Protein AF-A0A3D1TY71-F1 (afdb_monomer)

Sequence (84 aa):
MTKGIRHFLIVFDHAVGELRELQEFGEDSEQAVHAYAEKERELQGEKTVEIVLIGSDSLETVKLTHANYFEEAAAGSKYLAGLR

Foldseek 3Di:
DPLQWKKKKWKAFQVLQATPDIDTDGNCPVVNVVVQVVVCVVCVVPPRIDIDMDTHSDPVVCCVVVVVRVVSNVVSVVVVVPDD

Radius of gyration: 14.04 Å; Cα contacts (8 Å, |Δi|>4): 120; chains: 1; bounding box: 45×29×32 Å

Solvent-accessible surface area (backbone atoms only — not comparable to full-atom values): 4762 Å² total; per-residue (Å²): 133,84,78,56,52,20,25,35,42,36,34,35,28,65,79,74,40,30,61,76,44,77,48,78,42,43,67,40,56,68,61,41,53,49,51,47,57,50,49,50,64,72,43,64,81,42,88,45,53,45,78,45,80,45,76,32,79,40,73,68,58,43,52,66,77,46,31,65,63,58,49,43,23,58,46,26,60,57,60,67,76,65,79,128

Mean predicted aligned error: 9.03 Å

Nearest PDB structures (foldseek):
  7ztb-assembly1_A  TM=4.548E-01  e=9.576E-03  Salmonella
  4q8f-assembly1_A  TM=5.017E-01  e=5.945E+00  Homo sapiens

pLDDT: mean 73.84, std 15.09, range [32.47, 90.12]

Secondary structure (DSSP, 8-state):
---PPEEEEEEEETTTTEEEEEEEEET-HHHHHHHHHHHHHHHTT-TTEEEEEEEES-HHHHHHHSHHHHHHHHHHHHHHTT--

Structure (mmCIF, N/CA/C/O backbone):
data_AF-A0A3D1TY71-F1
#
_entry.id   AF-A0A3D1TY71-F1
#
loop_
_atom_site.group_PDB
_atom_site.id
_atom_site.type_symbol
_atom_site.label_atom_id
_atom_site.label_alt_id
_atom_site.label_comp_id
_atom_site.label_asym_id
_atom_site.label_entity_id
_atom_site.label_seq_id
_atom_site.pdbx_PDB_ins_code
_atom_site.Cartn_x
_atom_site.Cartn_y
_atom_site.Cartn_z
_atom_site.occupancy
_atom_site.B_iso_or_equiv
_atom_site.auth_seq_id
_atom_site.auth_comp_id
_atom_site.auth_asym_id
_atom_site.auth_atom_id
_atom_site.pdbx_PDB_model_num
ATOM 1 N N . MET A 1 1 ? 20.642 3.201 -19.436 1.00 36.31 1 MET 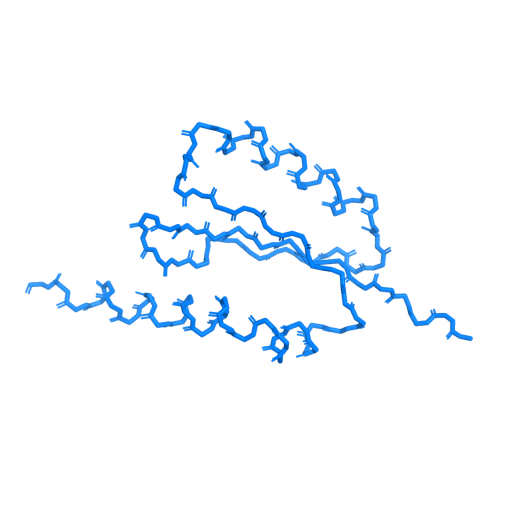A N 1
ATOM 2 C CA . MET A 1 1 ? 19.170 3.157 -19.373 1.00 36.31 1 MET A CA 1
ATOM 3 C C . MET A 1 1 ? 18.804 2.828 -17.935 1.00 36.31 1 MET A C 1
ATOM 5 O O . MET A 1 1 ? 18.769 1.658 -17.581 1.00 36.31 1 MET A O 1
ATOM 9 N N . THR A 1 2 ? 18.699 3.831 -17.065 1.00 42.88 2 THR A N 1
ATOM 10 C CA . THR A 1 2 ? 18.251 3.629 -15.680 1.00 42.88 2 THR A CA 1
ATOM 11 C C . THR A 1 2 ? 16.766 3.321 -15.748 1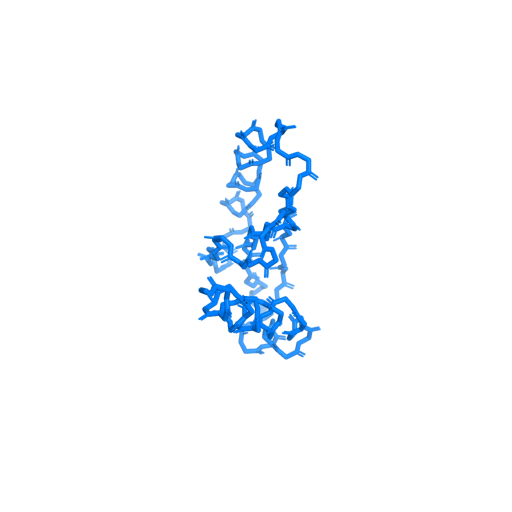.00 42.88 2 THR A C 1
ATOM 13 O O . THR A 1 2 ? 15.971 4.204 -16.044 1.00 42.88 2 THR A O 1
ATOM 16 N N . LYS A 1 3 ? 16.416 2.044 -15.616 1.00 54.25 3 LYS A N 1
ATOM 17 C CA . LYS A 1 3 ? 15.033 1.579 -15.613 1.00 54.25 3 LYS A CA 1
ATOM 18 C C . LYS A 1 3 ? 14.375 2.218 -14.384 1.00 54.25 3 LYS A C 1
ATOM 20 O O . LYS A 1 3 ? 14.781 1.927 -13.261 1.00 54.25 3 LYS A O 1
ATOM 25 N N . GLY A 1 4 ? 13.532 3.225 -14.608 1.00 64.38 4 GLY A N 1
ATOM 26 C CA . GLY A 1 4 ? 12.943 4.014 -13.534 1.00 64.38 4 GLY A CA 1
ATOM 27 C C . GLY A 1 4 ? 12.101 3.120 -12.637 1.00 64.38 4 GLY A C 1
ATOM 28 O O . GLY A 1 4 ? 11.258 2.359 -13.116 1.00 64.38 4 GLY A O 1
ATOM 29 N N . ILE A 1 5 ? 12.371 3.175 -11.335 1.00 72.38 5 ILE A N 1
ATOM 30 C CA . ILE A 1 5 ? 11.575 2.464 -10.339 1.00 72.38 5 ILE A CA 1
ATOM 31 C C . ILE A 1 5 ? 10.194 3.110 -10.346 1.00 72.38 5 ILE A C 1
ATOM 33 O O . ILE A 1 5 ? 10.065 4.312 -10.113 1.00 72.38 5 ILE A O 1
ATOM 37 N N . ARG A 1 6 ? 9.172 2.305 -10.627 1.00 83.00 6 ARG A N 1
ATOM 38 C CA . ARG A 1 6 ? 7.785 2.734 -10.565 1.00 83.00 6 ARG A CA 1
ATOM 39 C C . ARG A 1 6 ? 7.255 2.623 -9.149 1.00 83.00 6 ARG A C 1
ATOM 41 O O . ARG A 1 6 ? 7.554 1.657 -8.452 1.00 83.00 6 ARG A O 1
ATOM 48 N N . HIS A 1 7 ? 6.441 3.580 -8.744 1.00 84.38 7 HIS A N 1
ATOM 49 C CA . HIS A 1 7 ? 5.871 3.626 -7.409 1.00 84.38 7 HIS A CA 1
ATOM 50 C C . HIS A 1 7 ? 4.400 3.230 -7.456 1.00 84.38 7 HIS A C 1
ATOM 52 O O . HIS A 1 7 ? 3.637 3.698 -8.302 1.00 84.38 7 HIS A O 1
ATOM 58 N N . PHE A 1 8 ? 4.016 2.357 -6.536 1.00 85.38 8 PHE A N 1
ATOM 59 C CA . PHE A 1 8 ? 2.667 1.836 -6.391 1.00 85.38 8 PHE A CA 1
ATOM 60 C C . PHE A 1 8 ? 2.245 2.016 -4.944 1.00 85.38 8 PHE A C 1
ATOM 62 O O . PHE A 1 8 ? 2.929 1.553 -4.034 1.00 85.38 8 PHE A O 1
ATOM 69 N N . LEU A 1 9 ? 1.130 2.694 -4.736 1.00 87.69 9 LEU A N 1
ATOM 70 C CA . LEU A 1 9 ? 0.526 2.878 -3.432 1.00 87.69 9 LEU A CA 1
ATOM 71 C C . LEU A 1 9 ? -0.630 1.902 -3.298 1.00 87.69 9 LEU A C 1
ATOM 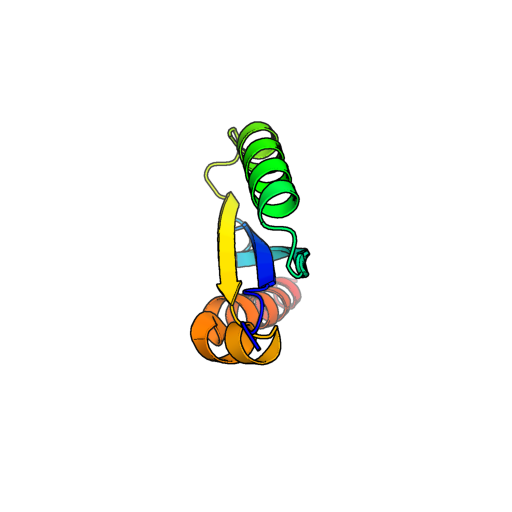73 O O . LEU A 1 9 ? -1.527 1.865 -4.140 1.00 87.69 9 LEU A O 1
ATOM 77 N N . ILE A 1 10 ? -0.577 1.105 -2.244 1.00 86.50 10 ILE A N 1
ATOM 78 C CA . ILE A 1 10 ? -1.591 0.123 -1.905 1.00 86.50 10 ILE A CA 1
ATOM 79 C C . ILE A 1 10 ? -2.213 0.548 -0.586 1.00 86.50 10 ILE A C 1
ATOM 81 O O . ILE A 1 10 ? -1.504 0.741 0.397 1.00 86.50 10 ILE A O 1
ATOM 85 N N . VAL A 1 11 ? -3.533 0.677 -0.569 1.00 87.44 11 VAL A N 1
ATOM 86 C CA . VAL A 1 11 ? -4.318 0.857 0.650 1.00 87.44 11 VAL A CA 1
ATOM 87 C C . VAL A 1 11 ? -5.052 -0.449 0.899 1.00 87.44 11 VAL A C 1
ATOM 89 O O . VAL A 1 11 ? -5.951 -0.822 0.141 1.00 87.44 11 VAL A O 1
ATOM 92 N N . PHE A 1 12 ? -4.646 -1.160 1.942 1.00 84.00 12 PHE A N 1
ATOM 93 C CA . PHE A 1 12 ? -5.243 -2.416 2.360 1.00 84.00 12 PHE A CA 1
ATOM 94 C C . PHE A 1 12 ? -6.044 -2.209 3.638 1.00 84.00 12 PHE A C 1
ATOM 96 O O . PHE A 1 12 ? -5.580 -1.566 4.573 1.00 84.00 12 PHE A O 1
ATOM 103 N N . ASP A 1 13 ? -7.252 -2.748 3.688 1.00 85.06 13 ASP A N 1
ATOM 104 C CA . ASP A 1 13 ? -8.104 -2.665 4.861 1.00 85.06 13 ASP A CA 1
ATOM 105 C C . ASP A 1 13 ? -8.147 -4.030 5.556 1.00 85.06 13 ASP A C 1
ATOM 107 O O . ASP A 1 13 ? -8.774 -4.973 5.079 1.00 85.06 13 ASP A O 1
ATOM 111 N N . HIS A 1 14 ? -7.467 -4.141 6.697 1.00 80.31 14 HIS A N 1
ATOM 112 C CA . HIS A 1 14 ? -7.452 -5.331 7.552 1.00 80.31 14 HIS A CA 1
ATOM 113 C C . HIS A 1 14 ? -8.769 -5.547 8.311 1.00 80.31 14 HIS A C 1
ATOM 115 O O . HIS A 1 14 ? -8.968 -6.636 8.846 1.00 80.31 14 HIS A O 1
ATOM 121 N N . ALA A 1 15 ? -9.675 -4.562 8.394 1.00 80.38 15 ALA A N 1
ATOM 122 C CA . ALA A 1 15 ? -10.978 -4.776 9.036 1.00 80.38 15 ALA A CA 1
ATOM 123 C C . ALA A 1 15 ? -11.852 -5.705 8.195 1.00 80.38 15 ALA A C 1
ATOM 125 O O . ALA A 1 15 ? -12.565 -6.550 8.737 1.00 80.38 15 ALA A O 1
ATOM 126 N N . VAL A 1 16 ? -11.798 -5.520 6.877 1.00 76.25 16 VAL A N 1
ATOM 127 C CA . VAL A 1 16 ? -12.581 -6.274 5.890 1.00 76.25 16 VAL A CA 1
ATOM 128 C C . VAL A 1 16 ? -11.739 -7.290 5.108 1.00 76.25 16 VAL A C 1
ATOM 130 O O . VAL A 1 16 ? -12.292 -8.213 4.514 1.00 76.25 16 VAL A O 1
ATOM 133 N N . GLY A 1 17 ? -10.408 -7.194 5.182 1.00 77.94 17 GLY A N 1
ATOM 134 C CA . GLY A 1 17 ? -9.473 -8.096 4.511 1.00 77.94 17 GLY A CA 1
ATOM 135 C C . GLY A 1 17 ? -9.427 -7.885 2.999 1.00 77.94 17 GLY A C 1
ATOM 136 O O . GLY A 1 17 ? -9.345 -8.852 2.245 1.00 77.94 17 GLY A O 1
ATOM 137 N N . GLU A 1 18 ? -9.529 -6.639 2.538 1.00 76.69 18 GLU A N 1
ATOM 138 C CA . GLU A 1 18 ? -9.611 -6.305 1.113 1.00 76.69 18 GLU A CA 1
ATOM 139 C C . GLU A 1 18 ? -8.719 -5.119 0.734 1.00 76.69 18 GLU A C 1
ATOM 141 O O . GLU A 1 18 ? -8.449 -4.210 1.521 1.00 76.69 18 GLU A O 1
ATOM 146 N N . LEU A 1 19 ? -8.254 -5.127 -0.518 1.00 81.12 19 LEU A N 1
ATOM 147 C CA . LEU A 1 19 ? -7.556 -3.989 -1.107 1.00 81.12 19 LEU A CA 1
ATOM 148 C C . LEU A 1 19 ? -8.582 -2.904 -1.419 1.00 81.12 19 LEU A C 1
ATOM 150 O O . LEU A 1 19 ? -9.403 -3.048 -2.323 1.00 81.12 19 LEU A O 1
ATOM 154 N N . ARG A 1 20 ? -8.509 -1.817 -0.657 1.00 81.88 20 ARG A N 1
ATOM 155 C CA . ARG A 1 20 ? -9.409 -0.672 -0.762 1.00 81.88 20 ARG A CA 1
ATOM 156 C C . ARG A 1 20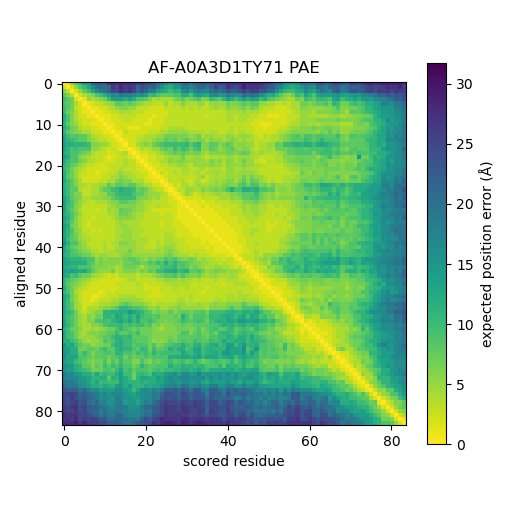 ? -9.024 0.230 -1.926 1.00 81.88 20 ARG A C 1
ATOM 158 O O . ARG A 1 20 ? -9.895 0.747 -2.618 1.00 81.88 20 ARG A O 1
ATOM 165 N N . GLU A 1 21 ? -7.724 0.415 -2.152 1.00 83.06 21 GLU A N 1
ATOM 166 C CA . GLU A 1 21 ? -7.224 1.284 -3.216 1.00 83.06 21 GLU A CA 1
ATOM 167 C C . GLU A 1 21 ? -5.856 0.819 -3.732 1.00 83.06 21 GLU A C 1
ATOM 169 O O . GLU A 1 21 ? -5.005 0.356 -2.972 1.00 83.06 21 GLU A O 1
ATOM 174 N N . LEU A 1 22 ? -5.644 0.954 -5.040 1.00 83.31 22 LEU A N 1
ATOM 175 C CA . LEU A 1 22 ? -4.358 0.745 -5.699 1.00 83.31 22 LEU A CA 1
ATOM 176 C C . LEU A 1 22 ? -4.134 1.910 -6.655 1.00 83.31 22 LEU A C 1
ATOM 178 O O . LEU A 1 22 ? -4.890 2.069 -7.613 1.00 83.31 22 LEU A O 1
ATOM 182 N N . GLN A 1 23 ? -3.081 2.685 -6.419 1.00 84.25 23 GLN A N 1
ATOM 183 C CA . GLN A 1 23 ? -2.708 3.811 -7.266 1.00 84.25 23 GLN A CA 1
ATOM 184 C C . GLN A 1 23 ? -1.280 3.642 -7.785 1.00 84.25 23 GLN A C 1
ATOM 186 O O . GLN A 1 23 ? -0.354 3.363 -7.025 1.00 84.25 23 GLN A O 1
ATOM 191 N N . GLU A 1 24 ? -1.095 3.806 -9.094 1.00 83.19 24 GLU A N 1
ATOM 192 C CA . GLU A 1 24 ? 0.218 3.785 -9.734 1.00 83.19 24 GLU A CA 1
ATOM 193 C C . GLU A 1 24 ? 0.685 5.207 -10.049 1.00 83.19 24 GLU A C 1
ATOM 195 O O . GLU A 1 24 ? -0.052 6.005 -10.622 1.00 83.19 24 GLU A O 1
ATOM 200 N N . PHE A 1 25 ? 1.925 5.515 -9.680 1.00 82.81 25 PHE A N 1
ATOM 201 C CA . PHE A 1 25 ? 2.553 6.817 -9.919 1.00 82.81 25 PHE A CA 1
ATOM 202 C C . PHE A 1 25 ? 3.678 6.745 -10.948 1.00 82.81 25 PHE A C 1
ATOM 204 O O . PHE A 1 25 ? 4.276 7.760 -11.282 1.00 82.81 25 PHE A O 1
ATOM 211 N 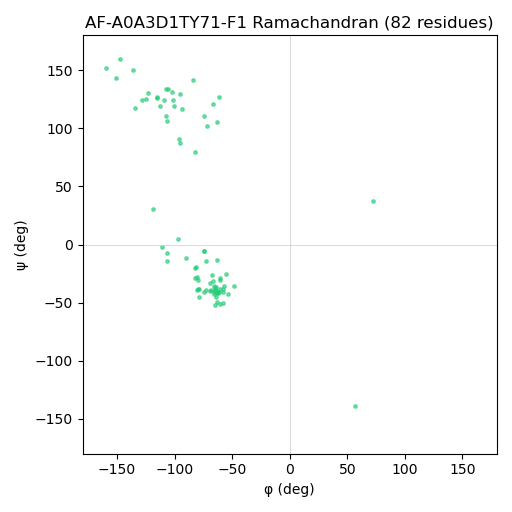N . GLY A 1 26 ? 3.991 5.552 -11.463 1.00 80.38 26 GLY A N 1
ATOM 212 C CA . GLY A 1 26 ? 5.096 5.393 -12.402 1.00 80.38 26 GLY A CA 1
ATOM 213 C C . GLY A 1 26 ? 6.408 5.902 -11.800 1.00 80.38 26 GLY A C 1
ATOM 214 O O . GLY A 1 26 ? 6.694 5.657 -10.628 1.00 80.38 26 GLY A O 1
ATOM 215 N N . GLU A 1 27 ? 7.211 6.597 -12.597 1.00 80.94 27 GLU A N 1
ATOM 216 C CA . GLU A 1 27 ? 8.543 7.080 -12.202 1.00 80.94 27 GLU A CA 1
ATOM 217 C C . GLU A 1 27 ? 8.497 8.290 -11.244 1.00 80.94 27 GLU A C 1
ATOM 219 O O . GLU A 1 27 ? 9.532 8.685 -10.706 1.00 80.94 27 GLU A O 1
ATOM 224 N N . ASP A 1 28 ? 7.309 8.840 -10.972 1.00 81.12 28 ASP A N 1
ATOM 225 C CA . ASP A 1 28 ? 7.098 10.001 -10.109 1.00 8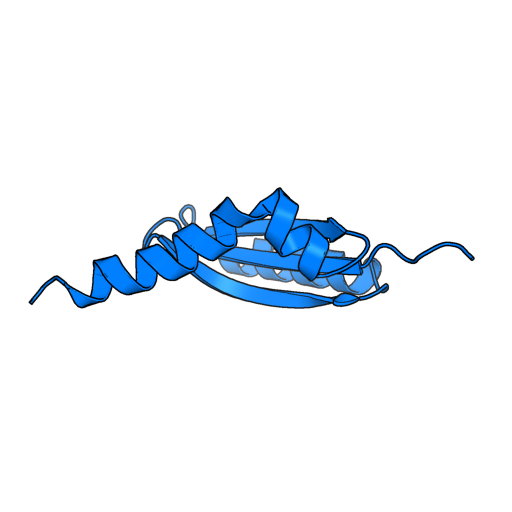1.12 28 ASP A CA 1
ATOM 226 C C . ASP A 1 28 ? 7.073 9.612 -8.618 1.00 81.12 28 ASP A C 1
ATOM 228 O O . ASP A 1 28 ? 6.023 9.501 -7.977 1.00 81.12 28 ASP A O 1
ATOM 232 N N . SER A 1 29 ? 8.263 9.427 -8.041 1.00 77.56 29 SER A N 1
ATOM 233 C CA . SER A 1 29 ? 8.452 9.150 -6.608 1.00 77.56 29 SER A CA 1
ATOM 234 C C . SER A 1 29 ? 7.864 10.237 -5.704 1.00 77.56 29 SER A C 1
ATOM 236 O O . SER A 1 29 ? 7.284 9.930 -4.663 1.00 77.56 29 SER A O 1
ATOM 238 N N . GLU A 1 30 ? 7.978 11.504 -6.105 1.00 84.12 30 GLU A N 1
ATOM 239 C CA . GLU A 1 30 ? 7.491 12.650 -5.332 1.00 84.12 30 GLU A CA 1
ATOM 240 C C . GLU A 1 30 ? 5.967 12.626 -5.176 1.00 84.12 30 GLU A C 1
ATOM 242 O O . GLU A 1 30 ? 5.459 12.790 -4.065 1.00 84.12 30 GLU A O 1
ATOM 247 N N . GLN A 1 31 ? 5.233 12.344 -6.260 1.00 85.81 31 GLN A N 1
ATOM 248 C CA . GLN A 1 31 ? 3.779 12.182 -6.195 1.00 85.81 31 GLN A CA 1
ATOM 249 C C . GLN A 1 31 ? 3.382 10.998 -5.314 1.00 85.81 31 GLN A C 1
ATOM 251 O O . GLN A 1 31 ? 2.429 11.099 -4.544 1.00 85.81 31 GLN A O 1
ATOM 256 N N . ALA A 1 32 ? 4.118 9.891 -5.403 1.00 84.75 32 ALA A N 1
ATOM 257 C CA . ALA A 1 32 ? 3.794 8.694 -4.645 1.00 84.75 32 ALA A CA 1
ATOM 258 C C . ALA A 1 32 ? 3.945 8.906 -3.131 1.00 84.75 32 ALA A C 1
ATOM 260 O O . ALA A 1 32 ? 3.090 8.485 -2.353 1.00 84.75 32 ALA A O 1
ATOM 261 N N . VAL A 1 33 ? 5.003 9.609 -2.715 1.00 85.38 33 VAL A N 1
ATOM 262 C CA . VAL A 1 33 ? 5.218 9.990 -1.312 1.00 85.38 33 VAL A CA 1
ATOM 263 C C . VAL A 1 33 ? 4.183 11.017 -0.854 1.00 85.38 33 VAL A C 1
ATOM 265 O O . VAL A 1 33 ? 3.692 10.917 0.269 1.00 85.38 33 VAL A O 1
ATOM 268 N N . HIS A 1 34 ? 3.822 11.981 -1.706 1.00 89.12 34 HIS A N 1
ATOM 269 C CA . HIS A 1 34 ? 2.792 12.965 -1.377 1.00 89.12 34 HIS A CA 1
ATOM 270 C C . HIS A 1 34 ? 1.445 12.288 -1.115 1.00 89.12 34 HIS A C 1
ATOM 272 O O . HIS A 1 34 ? 0.859 12.478 -0.053 1.00 89.12 34 HIS A O 1
ATOM 278 N N . ALA A 1 35 ? 1.004 11.426 -2.030 1.00 87.88 35 ALA A N 1
ATOM 279 C CA . ALA A 1 35 ? -0.242 10.690 -1.878 1.00 87.88 35 ALA A CA 1
ATOM 280 C C . ALA A 1 35 ? -0.216 9.729 -0.682 1.00 87.88 35 ALA A C 1
ATOM 282 O O . ALA A 1 35 ? -1.220 9.600 0.014 1.00 87.88 35 ALA A O 1
ATOM 283 N N . TYR A 1 36 ? 0.930 9.095 -0.405 1.00 87.00 36 TYR A N 1
ATOM 284 C CA . TYR A 1 36 ? 1.122 8.308 0.814 1.00 87.00 36 TYR A CA 1
ATOM 285 C C . TYR A 1 36 ? 0.891 9.159 2.063 1.00 87.00 36 TYR A C 1
ATOM 287 O O . TYR A 1 36 ? 0.100 8.783 2.921 1.00 87.00 36 TYR A O 1
ATOM 295 N N . ALA A 1 37 ? 1.533 10.325 2.147 1.00 88.00 37 ALA A N 1
ATOM 296 C CA . ALA A 1 37 ? 1.410 11.214 3.295 1.00 88.00 37 ALA A CA 1
ATOM 297 C C . ALA A 1 37 ? -0.010 11.783 3.449 1.00 88.00 37 ALA A C 1
ATOM 299 O O . ALA A 1 37 ? -0.485 11.957 4.570 1.00 88.00 37 ALA A O 1
ATOM 300 N N . GLU A 1 38 ? -0.701 12.071 2.344 1.00 90.12 38 GLU A N 1
ATOM 301 C CA . GLU A 1 38 ? -2.104 12.490 2.368 1.00 90.12 38 GLU A CA 1
ATOM 302 C C . GLU A 1 38 ? -3.001 11.375 2.898 1.00 90.12 38 GLU A C 1
ATOM 304 O O . GLU A 1 38 ? -3.707 11.584 3.885 1.00 90.12 38 GLU A O 1
ATOM 309 N N . LYS A 1 39 ? -2.896 10.169 2.329 1.00 87.19 39 LYS A N 1
ATOM 310 C CA . LYS A 1 39 ? -3.680 9.010 2.762 1.00 87.19 39 LYS A CA 1
ATOM 311 C C . LYS A 1 39 ? -3.390 8.624 4.202 1.00 87.19 39 LYS A C 1
ATOM 313 O O . LYS A 1 39 ? -4.327 8.337 4.935 1.00 87.19 39 LYS A O 1
ATOM 318 N N . GLU A 1 40 ? -2.132 8.656 4.635 1.00 85.44 40 GLU A N 1
ATOM 319 C CA . GLU A 1 40 ? -1.760 8.360 6.022 1.00 85.44 40 GLU A CA 1
ATOM 320 C C . GLU A 1 40 ? -2.419 9.344 6.985 1.00 85.44 40 GLU A C 1
ATOM 322 O O . GLU A 1 40 ? -2.905 8.935 8.033 1.00 85.44 40 GLU A O 1
ATOM 327 N N . ARG A 1 41 ? -2.518 10.626 6.616 1.00 88.69 41 ARG A N 1
ATOM 328 C CA . ARG A 1 41 ? -3.206 11.640 7.426 1.00 88.69 41 ARG A CA 1
ATOM 329 C C . ARG A 1 41 ? -4.723 11.481 7.408 1.00 88.69 41 ARG A C 1
ATOM 331 O O . ARG A 1 41 ? -5.351 11.681 8.445 1.00 88.69 41 ARG A O 1
ATOM 338 N N . GLU A 1 42 ? -5.310 11.139 6.263 1.00 87.25 42 GLU A N 1
ATOM 339 C CA . GLU A 1 42 ? -6.751 10.881 6.140 1.00 87.25 42 GLU A CA 1
ATOM 340 C C . GLU A 1 42 ? -7.173 9.634 6.929 1.00 87.25 42 GLU A C 1
ATOM 342 O O . GLU A 1 42 ? -8.184 9.642 7.630 1.00 87.25 42 GLU A O 1
ATOM 347 N N . LEU A 1 43 ? -6.365 8.578 6.846 1.00 84.00 43 LEU A N 1
ATOM 348 C CA . LEU A 1 43 ? -6.624 7.260 7.420 1.00 84.00 43 LEU A CA 1
ATOM 349 C C . LEU A 1 43 ? -5.945 7.071 8.781 1.00 84.00 43 LEU A C 1
ATOM 351 O O . LEU A 1 43 ? -6.066 6.007 9.376 1.00 84.00 43 LEU A O 1
ATOM 355 N N . GLN A 1 44 ? -5.296 8.101 9.335 1.00 79.44 44 GLN A N 1
ATOM 356 C CA . GLN A 1 44 ? -4.611 8.053 10.636 1.00 79.44 44 GLN A CA 1
ATOM 357 C C . GLN A 1 44 ? -5.535 7.586 11.780 1.00 79.44 44 GLN A C 1
ATOM 359 O O . GLN A 1 44 ? -5.076 7.082 12.807 1.00 79.44 44 GLN A O 1
ATOM 364 N N . GLY A 1 45 ? -6.849 7.788 11.626 1.00 81.19 45 GLY A N 1
ATOM 365 C CA . GLY A 1 45 ? -7.874 7.324 12.563 1.00 81.19 45 GLY A CA 1
ATOM 366 C C . GLY A 1 45 ? -8.292 5.860 12.380 1.00 81.19 45 GLY A C 1
ATOM 367 O O . GLY A 1 45 ? -8.818 5.261 13.319 1.00 81.19 45 GLY A O 1
ATOM 368 N N . GLU A 1 46 ? -8.044 5.267 11.213 1.00 82.62 46 GLU A N 1
ATOM 369 C CA . GLU A 1 46 ? -8.418 3.898 10.864 1.00 82.62 46 GLU A CA 1
ATOM 370 C C . GLU A 1 46 ? -7.238 2.949 11.119 1.00 82.62 46 GLU A C 1
ATOM 372 O O . GLU A 1 46 ? -6.451 2.640 10.233 1.00 82.62 46 GLU A O 1
ATOM 377 N N . LYS A 1 47 ? -7.116 2.436 12.351 1.00 79.00 47 LYS A N 1
ATOM 378 C CA . LYS A 1 47 ? -6.034 1.495 12.733 1.00 79.00 47 LYS A CA 1
ATOM 379 C C . LYS A 1 47 ? -6.052 0.164 11.979 1.00 79.00 47 LYS A C 1
ATOM 381 O O . LYS A 1 47 ? -5.125 -0.627 12.112 1.00 79.00 47 LYS A O 1
ATOM 386 N N . THR A 1 48 ? -7.149 -0.117 11.294 1.00 84.06 48 THR A N 1
ATOM 387 C CA . THR A 1 48 ? -7.335 -1.307 10.472 1.00 84.06 48 THR A CA 1
ATOM 388 C C . THR A 1 48 ? -6.885 -1.081 9.039 1.00 84.06 48 THR A C 1
ATOM 390 O O . THR A 1 48 ? -6.785 -2.043 8.296 1.00 84.06 48 THR A O 1
ATOM 393 N N . VAL A 1 49 ? -6.608 0.158 8.636 1.00 85.25 49 VAL A N 1
ATOM 394 C CA . VAL A 1 49 ? -6.135 0.457 7.291 1.00 85.25 49 VAL A CA 1
ATOM 395 C C . VAL A 1 49 ? -4.615 0.532 7.302 1.00 85.25 49 VAL A C 1
ATOM 397 O O . VAL A 1 49 ? -4.008 1.220 8.119 1.00 85.25 49 VAL A O 1
ATOM 400 N N . GLU A 1 50 ? -4.003 -0.192 6.378 1.00 85.06 50 GLU A N 1
ATOM 401 C CA . GLU A 1 50 ? -2.570 -0.240 6.159 1.00 85.06 50 GLU A CA 1
ATOM 402 C C . GLU A 1 50 ? -2.255 0.340 4.784 1.00 85.06 50 GLU A C 1
ATOM 404 O O . GLU A 1 50 ? -2.828 -0.051 3.766 1.00 85.06 50 GLU A O 1
ATOM 409 N N . ILE A 1 51 ? -1.345 1.308 4.756 1.00 86.44 51 ILE A N 1
ATOM 410 C CA . ILE A 1 51 ? -0.914 1.964 3.527 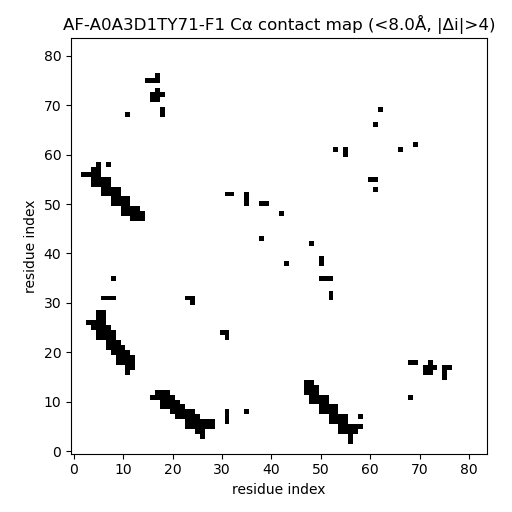1.00 86.44 51 ILE A CA 1
ATOM 411 C C . ILE A 1 51 ? 0.512 1.508 3.260 1.00 86.44 51 ILE A C 1
ATOM 413 O O . ILE A 1 51 ? 1.390 1.658 4.106 1.00 86.44 51 ILE A O 1
ATOM 417 N N . VAL A 1 52 ? 0.749 0.952 2.079 1.00 85.19 52 VAL A N 1
ATOM 418 C CA . VAL A 1 52 ? 2.046 0.412 1.681 1.00 85.19 52 VAL A CA 1
ATOM 419 C C . VAL A 1 52 ? 2.473 1.064 0.377 1.00 85.19 52 VAL A C 1
ATOM 421 O O . VAL A 1 52 ? 1.754 1.022 -0.621 1.00 85.19 52 VAL A O 1
ATOM 424 N N . LEU A 1 53 ? 3.669 1.653 0.374 1.00 85.81 53 LEU A N 1
ATOM 425 C CA . LEU A 1 53 ? 4.297 2.186 -0.829 1.00 85.81 53 LEU A CA 1
ATOM 426 C C . LEU A 1 53 ? 5.342 1.194 -1.350 1.00 85.81 53 LEU A C 1
ATOM 428 O O . LEU A 1 53 ? 6.325 0.897 -0.674 1.00 85.81 53 LEU A O 1
ATOM 432 N N . ILE A 1 54 ? 5.145 0.706 -2.571 1.00 82.44 54 ILE A N 1
ATOM 433 C CA . ILE A 1 54 ? 6.017 -0.269 -3.223 1.00 82.44 54 ILE A CA 1
ATOM 434 C C . ILE A 1 54 ? 6.714 0.392 -4.409 1.00 82.44 54 ILE A C 1
ATOM 436 O O . ILE A 1 54 ? 6.071 0.823 -5.363 1.00 82.44 54 ILE A O 1
ATOM 440 N N . GLY A 1 55 ? 8.045 0.428 -4.369 1.00 80.88 55 GLY A N 1
ATOM 441 C CA . GLY A 1 55 ? 8.881 0.791 -5.511 1.00 80.88 55 GLY A CA 1
ATOM 442 C C . GLY A 1 55 ? 9.310 -0.458 -6.278 1.00 80.88 55 GLY A C 1
ATOM 443 O O . GLY A 1 55 ? 10.027 -1.298 -5.736 1.00 80.88 55 GLY A O 1
ATOM 444 N N . SER A 1 56 ? 8.900 -0.605 -7.536 1.00 78.69 56 SER A N 1
ATOM 445 C CA . SER A 1 56 ? 9.329 -1.718 -8.382 1.00 78.69 56 SER A CA 1
ATOM 446 C C . SER A 1 56 ? 9.437 -1.337 -9.847 1.00 78.69 56 SER A C 1
ATOM 448 O O . SER A 1 56 ? 8.830 -0.394 -10.328 1.00 78.69 56 SER A O 1
ATOM 450 N N . ASP A 1 57 ? 10.192 -2.126 -10.589 1.00 75.56 57 ASP A N 1
ATOM 451 C CA . ASP A 1 57 ? 10.490 -1.882 -11.995 1.00 75.56 57 ASP A CA 1
ATOM 452 C C . ASP A 1 57 ? 9.257 -2.025 -12.919 1.00 75.56 57 ASP A C 1
ATOM 454 O O . ASP A 1 57 ? 9.188 -1.414 -13.985 1.00 75.56 57 ASP A O 1
ATOM 458 N N . SER A 1 58 ? 8.254 -2.822 -12.528 1.00 72.88 58 SER A N 1
ATOM 459 C CA . SER A 1 58 ? 7.003 -3.026 -13.277 1.00 72.88 58 SER A CA 1
ATOM 460 C C . SER A 1 58 ? 5.884 -3.559 -12.377 1.00 72.88 58 SER A C 1
ATOM 462 O O . SER A 1 58 ? 6.153 -4.292 -11.426 1.00 72.88 58 SER A O 1
ATOM 464 N N . LEU A 1 59 ? 4.622 -3.253 -12.713 1.00 70.06 59 LEU A N 1
ATOM 465 C CA . LEU A 1 59 ? 3.442 -3.736 -11.974 1.00 70.06 59 LEU A CA 1
ATOM 466 C C . LEU A 1 59 ? 3.399 -5.271 -11.903 1.00 70.06 59 LEU A C 1
ATOM 468 O O . LEU A 1 59 ? 2.996 -5.833 -10.890 1.00 70.06 59 LEU A O 1
ATOM 472 N N . GLU A 1 60 ? 3.843 -5.961 -12.955 1.00 71.44 60 GLU A N 1
ATOM 473 C CA . GLU A 1 60 ? 3.942 -7.426 -12.971 1.00 71.44 60 GLU A CA 1
ATOM 474 C C . GLU A 1 60 ? 4.916 -7.942 -11.905 1.00 71.44 60 GLU A C 1
ATOM 476 O O . GLU A 1 60 ? 4.590 -8.879 -11.181 1.00 71.44 60 GLU A O 1
ATOM 481 N N . THR A 1 61 ? 6.067 -7.285 -11.732 1.00 76.94 61 THR A N 1
ATOM 482 C CA . THR A 1 61 ? 7.038 -7.611 -10.678 1.00 76.94 61 THR A CA 1
ATOM 483 C C . THR A 1 61 ? 6.462 -7.365 -9.285 1.00 76.94 61 THR A C 1
ATOM 485 O O . THR A 1 61 ? 6.705 -8.162 -8.378 1.00 76.94 61 THR A O 1
ATOM 488 N N . VAL A 1 62 ? 5.668 -6.303 -9.107 1.00 74.88 62 VAL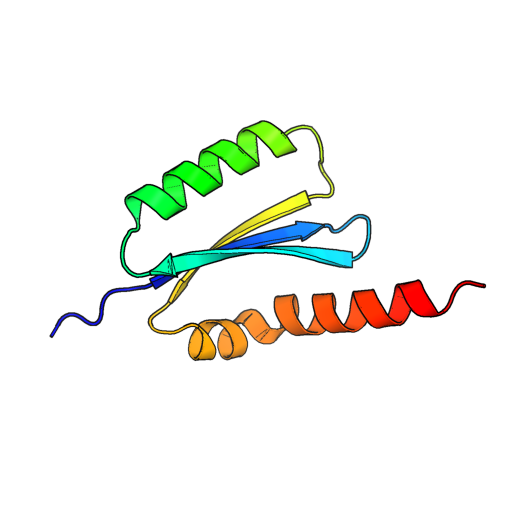 A N 1
ATOM 489 C CA . VAL A 1 62 ? 4.953 -6.033 -7.846 1.00 74.88 62 VAL A CA 1
ATOM 490 C C . VAL A 1 62 ? 3.954 -7.139 -7.553 1.00 74.88 62 VAL A C 1
ATOM 492 O O . VAL A 1 62 ? 3.993 -7.717 -6.473 1.00 74.88 62 VAL A O 1
ATOM 495 N N . LYS A 1 63 ? 3.118 -7.498 -8.531 1.00 69.88 63 LYS A N 1
ATOM 496 C CA . LYS A 1 63 ? 2.154 -8.596 -8.397 1.00 69.88 63 LYS A CA 1
ATOM 497 C C . LYS A 1 63 ? 2.828 -9.939 -8.124 1.00 69.88 63 LYS A C 1
ATOM 499 O O . LYS A 1 63 ? 2.233 -10.762 -7.455 1.00 69.88 63 LYS A O 1
ATOM 504 N N . LEU A 1 64 ? 4.048 -10.165 -8.612 1.00 74.56 64 LEU A N 1
ATOM 505 C CA . LEU A 1 64 ? 4.813 -11.394 -8.369 1.00 74.56 64 LEU A CA 1
ATOM 506 C C . LEU A 1 64 ? 5.475 -11.433 -6.987 1.00 74.56 64 LEU A C 1
ATOM 508 O O . LEU A 1 64 ? 5.428 -12.456 -6.314 1.00 74.56 64 LEU A O 1
ATOM 512 N N . THR A 1 65 ? 6.106 -10.339 -6.559 1.00 71.81 65 THR A N 1
ATOM 513 C CA . THR A 1 65 ? 6.836 -10.285 -5.274 1.00 71.81 65 THR A CA 1
ATOM 514 C C . THR A 1 65 ? 5.925 -10.028 -4.079 1.00 71.81 65 THR A C 1
ATOM 516 O O . THR A 1 65 ? 6.217 -10.483 -2.979 1.00 71.81 65 THR A O 1
ATOM 519 N N . HIS A 1 66 ? 4.813 -9.331 -4.302 1.00 69.12 66 HIS A N 1
ATOM 520 C CA . HIS A 1 66 ? 3.812 -8.969 -3.302 1.00 69.12 66 HIS A CA 1
ATOM 521 C C . HIS A 1 66 ? 2.445 -9.573 -3.649 1.00 69.12 66 HIS A C 1
ATOM 523 O O . HIS A 1 66 ? 1.410 -9.005 -3.305 1.00 69.12 66 HIS A O 1
ATOM 529 N N . ALA A 1 67 ? 2.443 -10.740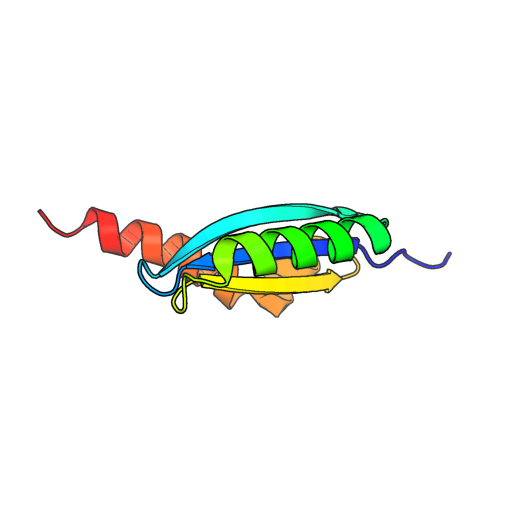 -4.311 1.00 66.62 67 ALA A N 1
ATOM 530 C CA . ALA A 1 67 ? 1.244 -11.482 -4.710 1.00 66.62 67 ALA A CA 1
ATOM 531 C C . ALA A 1 67 ? 0.252 -11.643 -3.561 1.00 66.62 67 ALA A C 1
ATOM 533 O O . ALA A 1 67 ? -0.944 -11.516 -3.777 1.00 66.62 67 ALA A O 1
ATOM 534 N N . ASN A 1 68 ? 0.757 -11.815 -2.339 1.00 66.88 68 ASN A N 1
ATOM 535 C CA . ASN A 1 68 ? -0.044 -11.982 -1.137 1.00 66.88 68 ASN A CA 1
ATOM 536 C C . ASN A 1 68 ? -1.080 -10.861 -0.940 1.00 66.88 68 ASN A C 1
ATOM 538 O O . ASN A 1 68 ? -2.236 -11.158 -0.691 1.00 66.88 68 ASN A O 1
ATOM 542 N N . TYR A 1 69 ? -0.728 -9.590 -1.164 1.00 68.69 69 TYR A N 1
ATOM 543 C CA . TYR A 1 69 ? -1.688 -8.480 -1.035 1.00 68.69 69 TYR A CA 1
ATOM 544 C C . TYR A 1 69 ? -2.763 -8.496 -2.130 1.00 68.69 69 TYR A C 1
ATOM 546 O O . TYR A 1 69 ? -3.904 -8.108 -1.895 1.00 68.69 69 TYR A O 1
ATOM 554 N N . PHE A 1 70 ? -2.412 -8.952 -3.335 1.00 68.81 70 PHE A N 1
ATOM 555 C CA . PHE A 1 70 ? -3.340 -9.034 -4.465 1.00 68.81 70 PHE A CA 1
ATOM 556 C C . PHE A 1 70 ? -4.231 -10.278 -4.391 1.00 68.81 70 PHE A C 1
ATOM 558 O O . PHE A 1 70 ? -5.416 -10.203 -4.711 1.00 68.81 70 PHE A O 1
ATOM 565 N N . GLU A 1 71 ? -3.676 -11.414 -3.976 1.00 64.69 71 GLU A N 1
ATOM 566 C CA . GLU A 1 71 ? -4.396 -12.669 -3.790 1.00 64.69 71 GLU A CA 1
ATOM 567 C C . GLU A 1 71 ? -5.264 -12.634 -2.538 1.00 64.69 71 GLU A C 1
ATOM 569 O O . GLU A 1 71 ? -6.410 -13.060 -2.623 1.00 64.69 71 GLU A O 1
ATOM 574 N N . GLU A 1 72 ? -4.797 -12.077 -1.415 1.00 59.47 72 GLU A N 1
ATOM 575 C CA . GLU A 1 72 ? -5.641 -11.877 -0.231 1.00 59.47 72 GLU A CA 1
ATOM 576 C C . GLU A 1 72 ? -6.761 -10.885 -0.510 1.00 59.47 72 GLU A C 1
ATOM 578 O O . GLU A 1 72 ? -7.892 -11.162 -0.140 1.00 59.47 72 GLU A O 1
ATOM 583 N N . ALA A 1 73 ? -6.520 -9.804 -1.254 1.00 57.34 73 ALA A N 1
ATOM 584 C CA . ALA A 1 73 ? -7.606 -8.927 -1.683 1.00 57.34 73 ALA A CA 1
ATOM 585 C C . ALA A 1 73 ? -8.622 -9.632 -2.598 1.00 57.34 73 ALA A C 1
ATOM 587 O O . ALA A 1 73 ? -9.835 -9.471 -2.443 1.00 57.34 73 ALA A O 1
ATOM 588 N N . ALA A 1 74 ? -8.143 -10.453 -3.537 1.00 55.34 74 ALA A N 1
ATOM 589 C CA . ALA A 1 74 ? -9.009 -11.258 -4.394 1.00 55.34 74 ALA A CA 1
ATOM 590 C C . ALA A 1 74 ? -9.761 -12.347 -3.604 1.00 55.34 74 ALA A C 1
ATOM 592 O O . ALA A 1 74 ? -10.891 -12.705 -3.948 1.00 55.34 74 ALA A O 1
ATOM 593 N N . ALA A 1 75 ? -9.152 -12.871 -2.540 1.00 52.50 75 ALA A N 1
ATOM 594 C CA . ALA A 1 75 ? -9.732 -13.879 -1.668 1.00 52.50 75 ALA A CA 1
ATOM 595 C C . ALA A 1 75 ? -10.719 -13.267 -0.660 1.00 52.50 75 ALA A C 1
ATOM 597 O O . ALA A 1 75 ? -11.787 -13.839 -0.462 1.00 52.50 75 ALA A O 1
ATOM 598 N N . GLY A 1 76 ? -10.442 -12.085 -0.105 1.00 47.66 76 GLY A N 1
ATOM 599 C CA . GLY A 1 76 ? -11.330 -11.314 0.774 1.00 47.66 76 GLY A CA 1
ATOM 600 C C . GLY A 1 76 ? -12.664 -10.996 0.105 1.00 47.66 76 GLY A C 1
ATOM 601 O O . GLY A 1 76 ? -13.726 -11.238 0.679 1.00 47.66 76 GLY A O 1
ATOM 602 N N . SER A 1 77 ? -12.627 -10.649 -1.187 1.00 49.41 77 SER A N 1
ATOM 603 C CA . SER A 1 77 ? -13.833 -10.505 -2.018 1.00 49.41 77 SER A CA 1
ATOM 604 C C . SER A 1 77 ? -14.656 -11.805 -2.131 1.00 49.41 77 SER A C 1
ATOM 606 O O . SER A 1 77 ? -15.881 -11.772 -2.255 1.00 49.41 77 SER A O 1
ATOM 608 N N . LYS A 1 78 ? -14.014 -12.979 -2.037 1.00 43.50 78 LYS A N 1
ATOM 609 C CA . LYS A 1 78 ? -14.691 -14.289 -1.997 1.00 43.50 78 LYS A CA 1
ATOM 610 C C . LYS A 1 78 ? -15.251 -14.635 -0.616 1.00 43.50 78 LYS A C 1
ATOM 612 O O . LYS A 1 78 ? -16.262 -15.333 -0.556 1.00 43.50 78 LYS A O 1
ATOM 617 N N . TYR A 1 79 ? -14.635 -14.166 0.469 1.00 42.62 79 TYR A N 1
ATOM 618 C CA . TYR A 1 79 ? -15.082 -14.472 1.832 1.00 42.62 79 TYR A CA 1
ATOM 619 C C . TYR A 1 79 ? -16.265 -13.605 2.291 1.00 42.62 79 TYR A C 1
ATOM 621 O O . TYR A 1 79 ? -17.108 -14.097 3.040 1.00 42.62 79 TYR A O 1
ATOM 629 N N . LEU A 1 80 ? -16.417 -12.376 1.780 1.00 43.25 80 LEU A N 1
ATOM 630 C CA . LEU A 1 80 ? -17.581 -11.525 2.081 1.00 43.25 80 LEU A CA 1
ATOM 631 C C . LEU A 1 80 ? -18.829 -11.854 1.239 1.00 43.25 80 LEU A C 1
ATOM 633 O O . LEU A 1 80 ? -19.947 -11.553 1.649 1.00 43.25 80 LEU A O 1
ATOM 637 N N . ALA A 1 81 ? -18.678 -12.547 0.105 1.00 42.91 81 ALA A N 1
ATOM 638 C CA . ALA A 1 81 ? -19.808 -13.014 -0.708 1.00 42.91 81 ALA A CA 1
ATOM 639 C C . ALA A 1 81 ? -20.555 -14.228 -0.103 1.00 42.91 81 ALA A C 1
ATOM 641 O O . ALA A 1 81 ? -21.561 -14.669 -0.661 1.00 42.91 81 ALA A O 1
ATOM 642 N N . GLY A 1 82 ? -20.055 -14.791 1.006 1.00 32.47 82 GLY A N 1
ATOM 643 C CA . GLY A 1 82 ? -20.525 -16.055 1.580 1.00 32.47 82 GLY A CA 1
ATOM 644 C C . GLY A 1 82 ? -21.350 -15.967 2.868 1.00 32.47 82 GLY A C 1
ATOM 645 O O . GLY A 1 82 ? -21.873 -16.997 3.286 1.00 32.47 82 GLY A O 1
ATOM 646 N N . LEU A 1 83 ? -21.497 -14.797 3.502 1.00 39.78 83 LEU A N 1
ATOM 647 C CA . LEU A 1 83 ? -22.370 -14.648 4.675 1.00 39.78 83 LEU A CA 1
ATOM 648 C C . LEU A 1 83 ? -23.748 -14.122 4.242 1.00 39.78 83 LEU A C 1
ATOM 650 O O . LEU A 1 83 ? -23.979 -12.915 4.171 1.00 39.78 83 LEU A O 1
ATOM 654 N N . ARG A 1 84 ? -24.668 -15.041 3.948 1.00 37.66 84 ARG A N 1
ATOM 655 C CA . ARG A 1 84 ? -26.108 -14.764 3.917 1.00 37.66 84 ARG A CA 1
ATOM 656 C C . ARG A 1 84 ? -26.836 -15.715 4.852 1.00 37.66 84 ARG A C 1
ATOM 658 O O . ARG A 1 84 ? -26.458 -16.905 4.867 1.00 37.66 84 ARG A O 1
#